Protein AF-A0A958N9C4-F1 (afdb_monomer)

Solvent-accessible surface area (backbone atoms only — not comparable to full-atom values): 5294 Å² total; per-residue (Å²): 138,62,70,40,54,61,77,84,43,57,85,46,46,72,58,52,52,59,52,58,70,39,87,63,40,44,74,81,48,74,65,32,32,25,43,82,90,37,82,34,34,37,38,36,53,58,95,89,42,30,33,35,42,32,43,50,91,94,48,73,45,78,43,85,50,53,78,80,58,52,72,69,56,54,51,52,51,52,50,52,51,49,52,41,48,34,57,74,70,74,98

Radius of gyration: 12.19 Å; Cα contacts (8 Å, |Δi|>4): 122; chains: 1; bounding box: 28×23×35 Å

Structure (mmCIF, N/CA/C/O backbone):
data_AF-A0A958N9C4-F1
#
_entry.id   AF-A0A958N9C4-F1
#
loop_
_atom_site.group_PDB
_atom_site.id
_atom_site.type_symbol
_atom_site.label_atom_id
_atom_site.label_alt_id
_atom_site.label_comp_id
_atom_site.label_asym_id
_atom_site.label_entity_id
_atom_site.label_seq_id
_atom_site.pdbx_PDB_ins_code
_atom_site.Cartn_x
_atom_site.Cartn_y
_atom_site.Cartn_z
_atom_site.occupancy
_atom_site.B_iso_or_equiv
_atom_site.auth_seq_id
_atom_site.auth_comp_id
_atom_site.auth_asym_id
_atom_site.auth_atom_id
_atom_site.pdbx_PDB_model_num
ATOM 1 N N . MET A 1 1 ? -10.802 10.721 -13.236 1.00 49.28 1 MET A N 1
ATOM 2 C CA . MET A 1 1 ? -9.448 10.249 -12.871 1.00 49.28 1 MET A CA 1
ATOM 3 C C . MET A 1 1 ? -9.618 8.778 -12.544 1.00 49.28 1 MET A C 1
ATOM 5 O O . MET A 1 1 ? -10.365 8.482 -11.622 1.00 49.28 1 MET A O 1
ATOM 9 N N . GLY A 1 2 ? -9.153 7.896 -13.429 1.00 58.03 2 GLY A N 1
ATOM 10 C CA . GLY A 1 2 ? -9.401 6.454 -13.339 1.00 58.03 2 GLY A CA 1
ATOM 11 C C 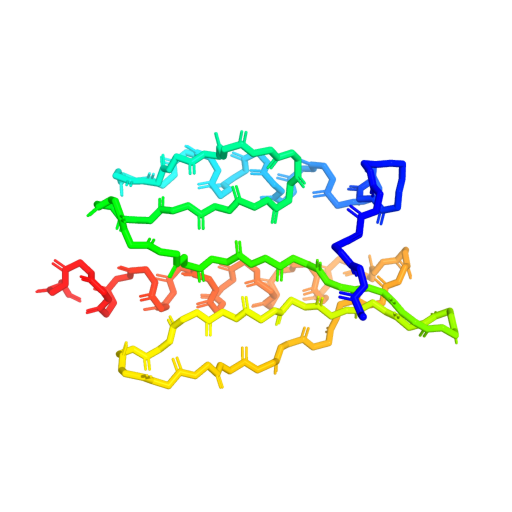. GLY A 1 2 ? -8.321 5.757 -12.519 1.00 58.03 2 GLY A C 1
ATOM 12 O O . GLY A 1 2 ? -7.202 6.252 -12.445 1.00 58.03 2 GLY A O 1
ATOM 13 N N . HIS A 1 3 ? -8.669 4.632 -11.897 1.00 64.31 3 HIS A N 1
ATOM 14 C CA . HIS A 1 3 ? -7.685 3.747 -11.277 1.00 64.31 3 HIS A CA 1
ATOM 15 C C . HIS A 1 3 ? -6.748 3.168 -12.334 1.00 64.31 3 HIS A C 1
ATOM 17 O O . HIS A 1 3 ? -7.165 2.948 -13.476 1.00 64.31 3 HIS A O 1
ATOM 23 N N . THR A 1 4 ? -5.518 2.872 -11.923 1.00 72.81 4 THR A N 1
ATOM 24 C CA . THR A 1 4 ? -4.530 2.258 -12.808 1.00 72.81 4 THR A CA 1
ATOM 25 C C . THR A 1 4 ? -4.987 0.907 -13.328 1.00 72.81 4 THR A C 1
ATOM 27 O O . THR A 1 4 ? -5.548 0.094 -12.586 1.00 72.81 4 THR A O 1
ATOM 30 N N . LYS A 1 5 ? -4.766 0.669 -14.625 1.00 81.88 5 LYS A N 1
ATOM 31 C CA . LYS A 1 5 ? -5.061 -0.627 -15.242 1.00 81.88 5 LYS A CA 1
ATOM 32 C C . LYS A 1 5 ? -4.145 -1.692 -14.649 1.00 81.88 5 LYS A C 1
ATOM 34 O O . LYS A 1 5 ? -3.041 -1.415 -14.200 1.00 81.88 5 LYS A O 1
ATOM 39 N N . PHE A 1 6 ? -4.580 -2.945 -14.673 1.00 80.94 6 PHE A N 1
ATOM 40 C CA . PHE A 1 6 ? -3.768 -4.036 -14.134 1.00 80.94 6 PHE A CA 1
ATOM 41 C C . PHE A 1 6 ? -2.402 -4.180 -14.830 1.00 80.94 6 PHE A C 1
ATOM 43 O O . PHE A 1 6 ? -1.401 -4.450 -14.169 1.00 80.94 6 PHE A O 1
ATOM 50 N N . GLU A 1 7 ? -2.366 -3.985 -16.149 1.00 85.12 7 GLU A N 1
ATOM 51 C CA . GLU A 1 7 ? -1.152 -4.081 -16.972 1.00 85.12 7 GLU A CA 1
ATOM 52 C C . GLU A 1 7 ? -0.082 -3.079 -16.520 1.00 85.12 7 GLU A C 1
ATOM 54 O O . GLU A 1 7 ? 1.093 -3.420 -16.398 1.00 85.12 7 GLU A O 1
ATOM 59 N N . ASP A 1 8 ? -0.530 -1.888 -16.131 1.00 88.19 8 ASP A N 1
ATOM 60 C CA . ASP A 1 8 ? 0.276 -0.775 -15.633 1.00 88.19 8 ASP A CA 1
ATOM 61 C C . ASP A 1 8 ? 0.805 -0.993 -14.201 1.00 88.19 8 ASP A C 1
ATOM 63 O O . ASP A 1 8 ? 1.400 -0.091 -13.613 1.00 88.19 8 ASP A O 1
ATOM 67 N N . LEU A 1 9 ? 0.589 -2.177 -13.614 1.00 91.06 9 LEU A N 1
ATOM 68 C CA . LEU A 1 9 ? 1.089 -2.580 -12.293 1.00 91.06 9 LEU A CA 1
ATOM 69 C C . LEU A 1 9 ? 2.002 -3.819 -12.343 1.00 91.06 9 LEU A C 1
ATOM 71 O O . LEU A 1 9 ? 2.477 -4.281 -11.299 1.00 91.06 9 LEU A O 1
ATOM 75 N N . LEU A 1 10 ? 2.229 -4.402 -13.526 1.00 91.62 10 LEU A N 1
ATOM 76 C CA . LEU A 1 10 ? 2.959 -5.669 -13.668 1.00 91.62 10 LEU A CA 1
ATOM 77 C C . LEU A 1 10 ? 4.420 -5.567 -13.219 1.00 91.62 10 LEU A C 1
ATOM 79 O O . LEU A 1 10 ? 4.940 -6.484 -12.578 1.00 91.62 10 LEU A O 1
ATOM 83 N N . ASP A 1 11 ? 5.055 -4.435 -13.494 1.00 93.94 11 ASP A N 1
ATOM 84 C CA . ASP A 1 11 ? 6.424 -4.108 -13.098 1.00 93.94 11 ASP A CA 1
ATOM 85 C C . ASP A 1 11 ? 6.605 -4.040 -11.571 1.00 93.94 11 ASP A C 1
ATOM 87 O O . ASP A 1 11 ? 7.724 -4.219 -11.087 1.00 93.94 11 ASP A O 1
ATOM 91 N N . ILE A 1 12 ? 5.526 -3.859 -10.797 1.00 94.69 12 ILE A N 1
ATOM 92 C CA . ILE A 1 12 ? 5.532 -3.869 -9.323 1.00 94.69 12 ILE A CA 1
ATOM 93 C C . ILE A 1 12 ? 4.819 -5.082 -8.708 1.00 94.69 12 ILE A C 1
ATOM 95 O O . ILE A 1 12 ? 4.511 -5.102 -7.513 1.00 94.69 12 ILE A O 1
ATOM 99 N N . LYS A 1 13 ? 4.573 -6.143 -9.487 1.00 94.44 13 LYS A N 1
ATOM 100 C CA . LYS A 1 13 ? 3.853 -7.346 -9.029 1.00 94.44 13 LYS A CA 1
ATOM 101 C C . LYS A 1 13 ? 4.442 -7.967 -7.756 1.00 94.44 13 LYS A C 1
ATOM 103 O O . LYS A 1 13 ? 3.678 -8.413 -6.899 1.00 94.44 13 LYS A O 1
ATOM 108 N N . SER A 1 14 ? 5.771 -7.986 -7.603 1.00 95.12 14 SER A N 1
ATOM 109 C CA . SER A 1 14 ? 6.425 -8.504 -6.388 1.00 95.12 14 SER A CA 1
ATOM 110 C C . SER A 1 14 ? 6.136 -7.656 -5.154 1.00 95.12 14 SER A C 1
ATOM 112 O O . SER A 1 14 ? 6.008 -8.191 -4.053 1.00 95.12 14 SER A O 1
ATOM 114 N N . GLU A 1 15 ? 6.021 -6.341 -5.323 1.00 95.69 15 GLU A N 1
ATOM 115 C CA . GLU A 1 15 ? 5.673 -5.417 -4.247 1.00 95.69 15 GLU A CA 1
ATOM 116 C C . GLU A 1 15 ? 4.209 -5.618 -3.852 1.00 95.69 15 GLU A C 1
ATOM 118 O O . GLU A 1 15 ? 3.915 -5.763 -2.668 1.00 95.69 15 GLU A O 1
ATOM 123 N N . LEU A 1 16 ? 3.309 -5.742 -4.835 1.00 95.56 16 LEU A N 1
ATOM 124 C CA . LEU A 1 16 ? 1.896 -6.036 -4.586 1.00 95.56 16 LEU A CA 1
ATOM 125 C C . LEU A 1 16 ? 1.709 -7.349 -3.818 1.00 95.56 16 LEU A C 1
ATOM 127 O O . LEU A 1 16 ? 0.913 -7.393 -2.884 1.00 95.56 16 LEU A O 1
ATOM 131 N N . SER A 1 17 ? 2.459 -8.404 -4.154 1.00 96.12 17 SER A N 1
ATOM 132 C CA . SER A 1 17 ? 2.404 -9.666 -3.404 1.00 96.12 17 SER A CA 1
ATOM 133 C C . SER A 1 17 ? 2.776 -9.485 -1.933 1.00 96.12 17 SER A C 1
ATOM 135 O O . SER A 1 17 ? 2.034 -9.945 -1.075 1.00 96.12 17 SER A O 1
ATOM 137 N N . LYS A 1 18 ? 3.828 -8.720 -1.628 1.00 96.56 18 LYS A N 1
ATOM 138 C CA . LYS A 1 18 ? 4.216 -8.429 -0.235 1.00 96.56 18 LYS A CA 1
ATOM 139 C C . LYS A 1 18 ? 3.171 -7.618 0.527 1.00 96.56 18 LYS A C 1
ATOM 141 O O . LYS A 1 18 ? 3.069 -7.740 1.742 1.00 96.56 18 LYS A O 1
ATOM 146 N N . ILE A 1 19 ? 2.413 -6.772 -0.168 1.00 96.25 19 ILE A N 1
ATOM 147 C CA . ILE A 1 19 ? 1.315 -6.003 0.432 1.00 96.25 19 ILE A CA 1
ATOM 148 C C . ILE A 1 19 ? 0.130 -6.924 0.747 1.00 96.25 19 ILE A C 1
ATOM 150 O O . ILE A 1 19 ? -0.489 -6.769 1.797 1.00 96.25 19 ILE A O 1
ATOM 154 N N . ARG A 1 20 ? -0.154 -7.919 -0.109 1.00 96.06 20 ARG A N 1
ATOM 155 C CA . ARG A 1 20 ? -1.195 -8.940 0.138 1.00 96.06 20 ARG A CA 1
ATOM 156 C C . ARG A 1 20 ? -0.916 -9.787 1.379 1.00 96.06 20 ARG A C 1
ATOM 158 O O . ARG A 1 20 ? -1.857 -10.278 1.987 1.00 96.06 20 ARG A O 1
ATOM 165 N N . GLU A 1 21 ? 0.352 -9.954 1.747 1.00 96.38 21 GLU A N 1
ATOM 166 C CA . GLU A 1 21 ? 0.768 -10.717 2.932 1.00 96.38 21 GLU A CA 1
ATOM 167 C C . GLU A 1 21 ? 0.554 -9.954 4.252 1.00 96.38 21 GLU A C 1
ATOM 169 O O . GLU A 1 21 ? 0.670 -10.539 5.329 1.00 96.38 21 GLU A O 1
ATOM 174 N N . LEU A 1 22 ? 0.242 -8.653 4.207 1.00 95.50 22 LEU A N 1
ATOM 175 C CA . LEU A 1 22 ? 0.044 -7.861 5.419 1.00 95.50 22 LEU A CA 1
ATOM 176 C C . LEU A 1 22 ? -1.264 -8.251 6.139 1.00 95.50 22 LEU A C 1
ATOM 178 O O . LEU A 1 22 ? -2.323 -8.329 5.507 1.00 95.50 22 LEU A O 1
ATOM 182 N N . PRO A 1 23 ? -1.246 -8.425 7.475 1.00 94.75 23 PRO A N 1
ATOM 183 C CA . PRO A 1 23 ? -2.434 -8.795 8.237 1.00 94.75 23 PRO A CA 1
ATOM 184 C C . PRO A 1 23 ? -3.599 -7.820 8.038 1.00 94.75 23 PRO A C 1
ATOM 186 O O . PRO A 1 23 ? -3.452 -6.606 8.183 1.00 94.75 23 PRO A O 1
ATOM 189 N N . GLY A 1 24 ? -4.782 -8.353 7.734 1.00 94.50 24 GLY A N 1
ATOM 190 C CA . GLY A 1 24 ? -6.003 -7.560 7.562 1.00 94.50 24 GLY A CA 1
ATOM 191 C C . GLY A 1 24 ? -6.067 -6.730 6.276 1.00 94.50 24 GLY A C 1
ATOM 192 O O . GLY A 1 24 ? -7.059 -6.018 6.089 1.00 94.50 24 GLY A O 1
ATOM 193 N N . ILE A 1 25 ? -5.056 -6.820 5.402 1.00 96.94 25 ILE A N 1
ATOM 194 C CA . ILE A 1 25 ? -5.106 -6.264 4.050 1.00 96.94 25 ILE A CA 1
ATOM 195 C C . ILE A 1 25 ? -5.878 -7.208 3.127 1.00 96.94 25 ILE A C 1
ATOM 197 O O . ILE A 1 25 ? -5.699 -8.423 3.137 1.00 96.94 25 ILE A O 1
ATOM 201 N N . ARG A 1 26 ? -6.749 -6.630 2.299 1.00 96.31 26 ARG A N 1
ATOM 202 C CA . ARG A 1 26 ? -7.486 -7.332 1.249 1.00 96.31 26 ARG A CA 1
ATOM 203 C C . ARG A 1 26 ? -7.450 -6.527 -0.039 1.00 96.31 26 ARG A C 1
ATOM 205 O O . ARG A 1 26 ? -7.873 -5.374 -0.060 1.00 96.31 26 ARG A O 1
ATOM 212 N N . GLU A 1 27 ? -7.012 -7.152 -1.123 1.00 95.25 27 GLU A N 1
ATOM 213 C CA . GLU A 1 27 ? -7.113 -6.579 -2.465 1.00 95.25 27 GLU A CA 1
ATOM 214 C C . GLU A 1 27 ? -8.534 -6.795 -3.013 1.00 95.25 27 GLU A C 1
ATOM 216 O O . GLU A 1 27 ? -9.050 -7.915 -3.005 1.00 95.25 27 GLU A O 1
ATOM 221 N N . LYS A 1 28 ? -9.208 -5.716 -3.422 1.00 92.56 28 LYS A N 1
ATOM 222 C CA . LYS A 1 28 ? -10.572 -5.757 -3.986 1.00 92.5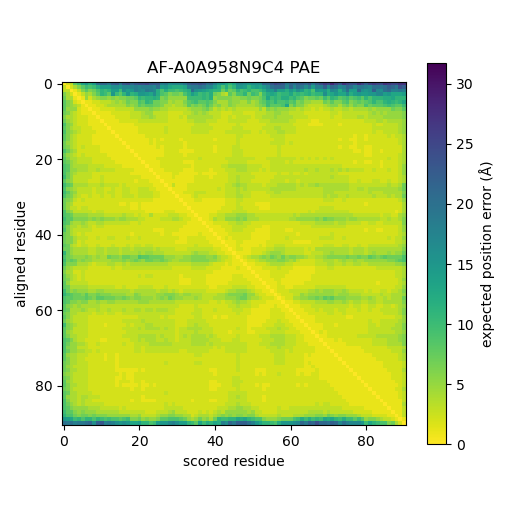6 28 LYS A CA 1
ATOM 223 C C . LYS A 1 28 ? -10.568 -5.832 -5.507 1.00 92.56 28 LYS A C 1
ATOM 225 O O . LYS A 1 28 ? -11.409 -6.505 -6.090 1.00 92.56 28 LYS A O 1
ATOM 230 N N . SER A 1 29 ? -9.618 -5.148 -6.119 1.00 90.38 29 SER A N 1
ATOM 231 C CA . SER A 1 29 ? -9.295 -5.189 -7.540 1.00 90.38 29 SER A CA 1
ATOM 232 C C . SER A 1 29 ? -7.793 -4.954 -7.667 1.00 90.38 29 SER A C 1
ATOM 234 O O . SER A 1 29 ? -7.200 -4.452 -6.708 1.00 90.38 29 SER A O 1
ATOM 236 N N . PRO A 1 30 ? -7.162 -5.282 -8.803 1.00 89.88 30 PRO A N 1
ATOM 237 C CA . PRO A 1 30 ? -5.722 -5.134 -8.921 1.00 89.88 30 PRO A CA 1
ATOM 238 C C . PRO A 1 30 ? -5.252 -3.720 -8.559 1.00 89.88 30 PRO A C 1
ATOM 240 O O . PRO A 1 30 ? -5.767 -2.739 -9.092 1.00 89.88 30 PRO A O 1
ATOM 243 N N . GLY A 1 31 ? -4.338 -3.620 -7.593 1.00 92.50 31 GLY A N 1
ATOM 244 C CA . GLY A 1 31 ? -3.830 -2.337 -7.101 1.00 92.50 31 GLY A CA 1
ATOM 245 C C . GLY A 1 31 ? -4.728 -1.603 -6.096 1.00 92.50 31 GLY A C 1
ATOM 246 O O . GLY A 1 31 ? -4.333 -0.554 -5.603 1.00 92.50 31 GLY A O 1
ATOM 247 N N . VAL A 1 32 ? -5.906 -2.120 -5.744 1.00 95.00 32 VAL A N 1
ATOM 248 C CA . VAL A 1 32 ? -6.820 -1.480 -4.784 1.00 95.00 32 VAL A CA 1
ATOM 249 C C . VAL A 1 32 ? -6.937 -2.337 -3.530 1.00 95.00 32 VAL A C 1
ATOM 251 O O . VAL A 1 32 ? -7.566 -3.399 -3.527 1.00 95.00 32 VAL A O 1
ATOM 254 N N . PHE A 1 33 ? -6.370 -1.844 -2.436 1.00 96.50 33 PHE A N 1
ATOM 255 C CA . PHE A 1 33 ? -6.256 -2.535 -1.161 1.00 96.50 33 PHE A CA 1
ATOM 256 C C . PHE A 1 33 ? -7.067 -1.848 -0.071 1.00 96.50 33 PHE A C 1
ATOM 258 O O . PHE A 1 33 ? -7.095 -0.624 0.064 1.00 96.50 33 PHE A O 1
ATOM 265 N N . TYR A 1 34 ? -7.692 -2.679 0.750 1.00 96.94 34 TYR A N 1
ATOM 266 C CA . TYR A 1 34 ? -8.473 -2.287 1.909 1.00 96.94 34 TYR A CA 1
ATOM 267 C C . TYR A 1 34 ? -7.835 -2.866 3.166 1.00 96.94 34 TYR A C 1
ATOM 269 O O . TYR A 1 34 ? -7.381 -4.007 3.152 1.00 96.94 34 TYR A O 1
ATOM 277 N N . PHE A 1 35 ? -7.869 -2.111 4.258 1.00 96.00 35 PHE A N 1
ATOM 278 C CA . PHE A 1 35 ? -7.513 -2.567 5.597 1.00 96.00 35 PHE A CA 1
ATOM 279 C C . PHE A 1 35 ? -8.760 -2.532 6.481 1.00 96.00 35 PHE A C 1
ATOM 281 O O . PHE A 1 35 ? -9.370 -1.476 6.628 1.00 96.00 35 PHE A O 1
ATOM 288 N N . LYS A 1 36 ? -9.177 -3.676 7.045 1.00 91.94 36 LYS A N 1
ATOM 289 C CA . LYS A 1 36 ? -10.381 -3.774 7.908 1.00 91.94 36 LYS A CA 1
ATOM 290 C C . LYS A 1 36 ? -11.623 -3.071 7.314 1.00 91.94 36 LYS A C 1
ATOM 292 O O . LYS A 1 36 ? -12.307 -2.310 7.989 1.00 91.94 36 LYS A O 1
ATOM 297 N N . SER A 1 37 ? -11.897 -3.319 6.030 1.00 91.31 37 SER A N 1
ATOM 298 C CA . SER A 1 37 ? -13.005 -2.717 5.258 1.00 91.31 37 SER A CA 1
ATOM 299 C C . SER A 1 37 ? -12.892 -1.215 4.959 1.00 91.31 37 SER A C 1
ATOM 301 O O . SER A 1 37 ? -13.812 -0.649 4.375 1.00 91.31 37 SER A O 1
ATOM 303 N N . ILE A 1 38 ? -11.761 -0.579 5.264 1.00 92.94 38 ILE A N 1
ATOM 304 C CA . ILE A 1 38 ? -11.478 0.824 4.937 1.00 92.94 38 ILE A CA 1
ATOM 305 C C . ILE A 1 38 ? -10.502 0.874 3.747 1.00 92.94 38 ILE A C 1
ATOM 307 O O . ILE A 1 38 ? -9.524 0.122 3.756 1.00 92.94 38 ILE A O 1
ATOM 311 N N . PRO A 1 39 ? -10.722 1.729 2.728 1.00 94.88 39 PRO A N 1
ATOM 312 C CA . PRO A 1 39 ? -9.748 1.944 1.658 1.00 94.88 39 PRO A CA 1
ATOM 313 C C . PRO A 1 39 ? -8.383 2.346 2.229 1.00 94.88 39 PRO A C 1
ATOM 315 O O . PRO A 1 39 ? -8.298 3.286 3.021 1.00 94.88 39 PRO A O 1
ATOM 318 N N . PHE A 1 40 ? -7.329 1.631 1.837 1.00 96.62 40 PHE A N 1
ATOM 319 C CA . PHE A 1 40 ? -5.986 1.802 2.395 1.00 96.62 40 PHE A CA 1
ATOM 320 C C . PHE A 1 40 ? -4.945 2.207 1.351 1.00 96.62 40 PHE A C 1
ATOM 322 O O . PHE A 1 40 ? -4.121 3.070 1.626 1.00 96.62 40 PHE A O 1
ATOM 329 N N . LEU A 1 41 ? -4.972 1.607 0.164 1.00 96.44 41 LEU A N 1
ATOM 330 C CA . LEU A 1 41 ? -4.032 1.911 -0.914 1.00 96.44 41 LEU A CA 1
ATOM 331 C C . LEU A 1 41 ? -4.743 1.762 -2.255 1.00 96.44 41 LEU A C 1
ATOM 333 O O . LEU A 1 41 ? -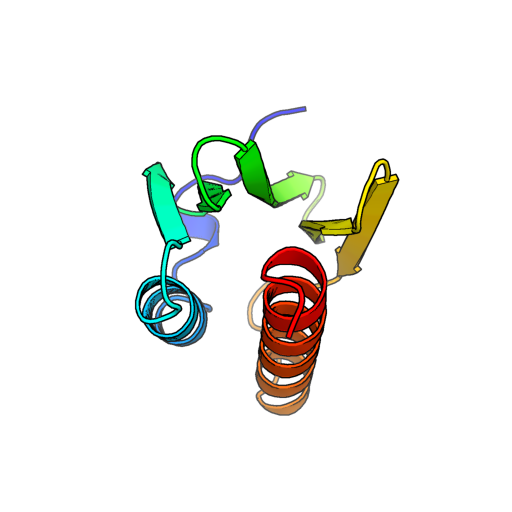5.391 0.744 -2.493 1.00 96.44 41 LEU A O 1
ATOM 337 N N . HIS A 1 42 ? -4.568 2.729 -3.147 1.00 95.88 42 HIS A N 1
ATOM 338 C CA . HIS A 1 42 ? -4.929 2.585 -4.555 1.00 95.88 42 HIS A CA 1
ATOM 339 C C . HIS A 1 42 ? -3.926 3.305 -5.456 1.00 95.88 42 HIS A C 1
ATOM 341 O O . HIS A 1 42 ? -3.315 4.298 -5.057 1.00 95.88 42 HIS A O 1
ATOM 347 N N . PHE A 1 43 ? -3.747 2.792 -6.671 1.00 94.94 43 PHE A N 1
ATOM 348 C CA . PHE A 1 43 ? -2.856 3.383 -7.669 1.00 94.94 43 PHE A CA 1
ATOM 349 C C . PHE A 1 43 ? -3.639 4.214 -8.679 1.00 94.94 43 PHE A C 1
ATOM 351 O O . PHE A 1 43 ? -4.759 3.865 -9.070 1.00 94.94 43 PHE A O 1
ATOM 358 N N . HIS A 1 44 ? -3.003 5.291 -9.118 1.00 93.50 44 HIS A N 1
ATOM 359 C CA . HIS A 1 44 ? -3.432 6.082 -10.259 1.00 93.50 44 HIS A CA 1
ATOM 360 C C . HIS A 1 44 ? -2.265 6.275 -11.208 1.00 93.50 44 HIS A C 1
ATOM 362 O O . HIS A 1 44 ? -1.104 6.361 -10.796 1.00 93.50 44 HIS A O 1
ATOM 368 N N . ASP A 1 45 ? -2.608 6.446 -12.471 1.00 90.75 45 ASP A N 1
ATOM 369 C CA . ASP A 1 45 ? -1.700 6.909 -13.492 1.00 90.75 45 ASP A CA 1
ATOM 370 C C . ASP A 1 45 ? -2.357 8.028 -14.294 1.00 90.75 45 ASP A C 1
ATOM 372 O O . ASP A 1 45 ? -3.583 8.127 -14.420 1.00 90.75 45 ASP A O 1
ATOM 376 N N . LYS A 1 46 ? -1.516 8.938 -14.774 1.00 90.00 46 LYS A N 1
ATOM 377 C CA . LYS A 1 46 ? -1.910 9.996 -15.693 1.00 90.00 46 LYS A CA 1
ATOM 378 C C . LYS A 1 46 ? -0.679 10.531 -16.410 1.00 90.00 46 LYS A C 1
ATOM 380 O O . LYS A 1 46 ? 0.331 10.801 -15.762 1.00 90.00 46 LYS A O 1
ATOM 385 N N . ASP A 1 47 ? -0.776 10.717 -17.726 1.00 88.25 47 ASP A N 1
ATOM 386 C CA . ASP A 1 47 ? 0.267 11.348 -18.551 1.00 88.25 47 ASP A CA 1
ATOM 387 C C . ASP A 1 47 ? 1.662 10.704 -18.356 1.00 88.25 47 ASP A C 1
ATOM 389 O O . ASP A 1 47 ? 2.670 11.392 -18.200 1.00 88.25 47 ASP A O 1
ATOM 393 N N . GLY A 1 48 ? 1.718 9.365 -18.290 1.00 86.31 48 GLY A N 1
ATOM 394 C CA . GLY A 1 48 ? 2.964 8.604 -18.100 1.00 86.31 48 GLY A CA 1
ATOM 395 C C . GLY A 1 48 ? 3.543 8.649 -16.680 1.00 86.31 48 GLY A C 1
ATOM 396 O O . GLY A 1 48 ? 4.633 8.134 -16.437 1.00 86.31 48 GLY A O 1
ATOM 397 N N . LYS A 1 49 ? 2.827 9.240 -15.720 1.00 90.62 49 LYS A N 1
ATOM 398 C CA . LYS A 1 49 ? 3.190 9.241 -14.298 1.00 90.62 49 LYS A CA 1
ATOM 399 C C . LYS A 1 49 ? 2.278 8.299 -13.537 1.00 90.62 49 LYS A C 1
ATOM 401 O O . LYS A 1 49 ? 1.075 8.323 -13.758 1.00 90.62 49 LYS A O 1
ATOM 406 N N . ARG A 1 50 ? 2.840 7.540 -12.596 1.00 94.25 50 ARG A N 1
ATOM 407 C CA . ARG A 1 50 ? 2.102 6.654 -11.692 1.00 94.25 50 ARG A CA 1
ATOM 408 C C . ARG A 1 50 ? 2.407 7.000 -10.240 1.00 94.25 50 ARG A C 1
ATOM 410 O O . ARG A 1 50 ? 3.551 7.281 -9.876 1.00 94.25 50 ARG A O 1
ATOM 417 N N . TRP A 1 51 ? 1.377 6.990 -9.408 1.00 95.56 51 TRP A N 1
ATOM 418 C CA . TRP A 1 51 ? 1.501 7.197 -7.970 1.00 95.56 51 TRP A CA 1
ATOM 419 C C . TRP A 1 51 ? 0.529 6.304 -7.203 1.00 95.56 51 TRP A C 1
ATOM 421 O O . TRP A 1 51 ? -0.495 5.859 -7.720 1.00 95.56 51 TRP A O 1
ATOM 431 N N . ALA A 1 52 ? 0.866 6.061 -5.946 1.00 96.31 52 ALA A N 1
ATOM 432 C CA . ALA A 1 52 ? 0.024 5.388 -4.978 1.00 96.31 52 ALA A CA 1
ATOM 433 C C . ALA A 1 52 ? -0.533 6.425 -4.003 1.00 96.31 52 ALA A C 1
ATOM 435 O O . ALA A 1 52 ? 0.235 7.163 -3.388 1.00 96.31 52 ALA A O 1
ATOM 436 N N . ASP A 1 53 ? -1.848 6.472 -3.827 1.00 96.62 53 ASP A N 1
ATOM 437 C CA . ASP A 1 53 ? -2.430 7.155 -2.674 1.00 96.62 53 ASP A CA 1
ATOM 438 C C . ASP A 1 53 ? -2.549 6.142 -1.537 1.00 96.62 53 ASP A C 1
ATOM 440 O O . ASP A 1 53 ? -3.146 5.074 -1.697 1.00 96.62 53 ASP A O 1
ATOM 444 N N . ILE A 1 54 ? -1.986 6.482 -0.382 1.00 96.12 54 ILE A N 1
ATOM 445 C CA . ILE A 1 54 ? -1.954 5.621 0.797 1.00 96.12 54 ILE A CA 1
ATOM 446 C C . ILE A 1 54 ? -2.693 6.324 1.930 1.00 96.12 54 ILE A C 1
ATOM 448 O O . ILE A 1 54 ? -2.477 7.509 2.192 1.00 96.12 54 ILE 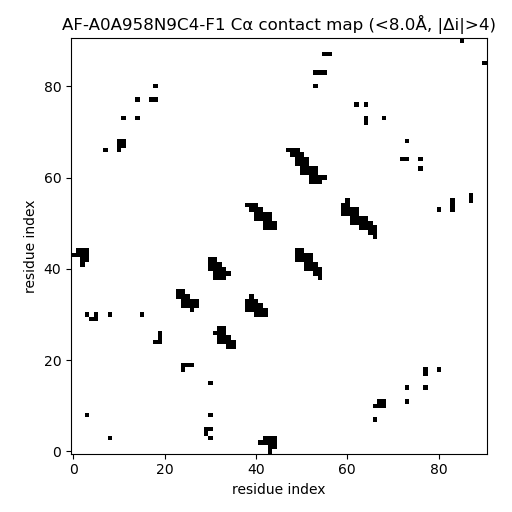A O 1
ATOM 452 N N . LYS A 1 55 ? -3.590 5.612 2.605 1.00 94.12 55 LYS A N 1
ATOM 453 C CA . LYS A 1 55 ? -4.377 6.152 3.708 1.00 94.12 55 LYS A CA 1
ATOM 454 C C . LYS A 1 55 ? -3.486 6.348 4.934 1.00 94.12 55 LYS A C 1
ATOM 456 O O . LYS A 1 55 ? -2.891 5.396 5.433 1.00 94.12 55 LYS A O 1
ATOM 461 N N . GLU A 1 56 ? -3.451 7.571 5.458 1.00 93.12 56 GLU A N 1
ATOM 462 C CA . GLU A 1 56 ? -2.778 7.911 6.716 1.00 93.12 56 GLU A CA 1
ATOM 463 C C . GLU A 1 56 ? -3.789 8.567 7.664 1.00 93.12 56 GLU A C 1
ATOM 465 O O . GLU A 1 56 ? -4.126 9.749 7.554 1.00 93.12 56 GLU A O 1
ATOM 470 N N . GLY A 1 57 ? -4.340 7.770 8.583 1.00 87.75 57 GLY A N 1
ATOM 471 C CA . GLY A 1 57 ? -5.402 8.215 9.483 1.00 87.75 57 GLY A CA 1
ATOM 472 C C . GLY A 1 57 ? -6.632 8.702 8.710 1.00 87.75 57 GLY A C 1
ATOM 473 O O . GLY A 1 57 ? -7.282 7.932 8.003 1.00 87.75 57 GLY A O 1
ATOM 474 N N . LYS A 1 58 ? -6.964 9.991 8.841 1.00 88.25 58 LYS A N 1
ATOM 475 C CA . LYS A 1 58 ? -8.081 10.616 8.107 1.00 88.25 58 LYS A CA 1
ATOM 476 C C . LYS A 1 58 ? -7.670 11.149 6.728 1.00 88.25 58 LYS A C 1
ATOM 478 O O . LYS A 1 58 ? -8.545 11.348 5.884 1.00 88.25 58 LYS A O 1
ATOM 483 N N . SER A 1 59 ? -6.374 11.285 6.471 1.00 93.19 59 SER A N 1
ATOM 484 C CA . SER A 1 59 ? -5.811 11.888 5.263 1.00 93.19 59 SER A CA 1
ATOM 485 C C . SER A 1 59 ? -5.333 10.835 4.259 1.00 93.19 59 SER A C 1
ATOM 487 O O . SER A 1 59 ? -5.424 9.627 4.497 1.00 93.19 59 SER A O 1
ATOM 489 N N . TRP A 1 60 ? -4.871 11.309 3.106 1.00 94.12 60 TRP A N 1
ATOM 490 C CA . TRP A 1 60 ? -4.224 10.508 2.073 1.00 94.12 60 TRP A CA 1
ATOM 491 C C . TRP A 1 60 ? -2.849 11.093 1.785 1.00 94.12 60 TRP A C 1
ATOM 493 O O . TRP A 1 60 ? -2.721 12.304 1.606 1.00 94.12 60 TRP A O 1
ATOM 503 N N . THR A 1 61 ? -1.851 10.225 1.710 1.00 93.56 61 THR A N 1
ATOM 504 C CA . THR A 1 61 ? -0.480 10.578 1.357 1.00 93.56 61 THR A CA 1
ATOM 505 C C . THR A 1 61 ? -0.180 9.992 -0.013 1.00 93.56 61 THR A C 1
ATOM 507 O O . THR A 1 61 ? -0.297 8.784 -0.218 1.00 93.56 61 THR A O 1
ATOM 510 N N . ARG A 1 62 ? 0.190 10.854 -0.963 1.00 95.38 62 ARG A N 1
ATOM 511 C CA . AR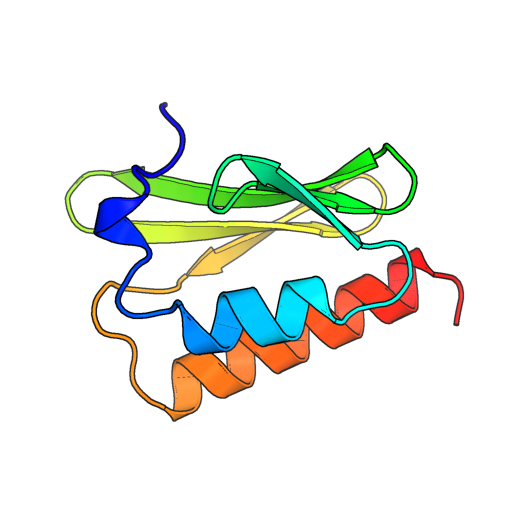G A 1 62 ? 0.616 10.435 -2.299 1.00 95.38 62 ARG A CA 1
ATOM 512 C C . ARG A 1 62 ? 2.084 10.021 -2.256 1.00 95.38 62 ARG A C 1
ATOM 514 O O . ARG A 1 62 ? 2.930 10.797 -1.820 1.00 95.38 62 ARG A O 1
ATOM 521 N N . PHE A 1 63 ? 2.383 8.839 -2.777 1.00 95.38 63 PHE A N 1
ATOM 522 C CA . PHE A 1 63 ? 3.738 8.359 -3.012 1.00 95.38 63 PHE A CA 1
ATOM 523 C C . PHE A 1 63 ? 3.970 8.145 -4.508 1.00 95.38 63 PHE A C 1
ATOM 525 O O . PHE A 1 63 ? 3.258 7.376 -5.155 1.00 95.38 63 PHE A O 1
ATOM 532 N N . GLU A 1 64 ? 4.969 8.821 -5.068 1.00 95.38 64 GLU A N 1
ATOM 533 C CA . GLU A 1 64 ? 5.333 8.657 -6.474 1.00 95.38 64 GLU A CA 1
ATOM 534 C C . GLU A 1 64 ? 6.053 7.324 -6.684 1.00 95.38 64 GLU A C 1
ATOM 536 O O . GLU A 1 64 ? 7.103 7.057 -6.099 1.00 95.38 64 GLU A O 1
ATOM 541 N N . ILE A 1 65 ? 5.490 6.483 -7.549 1.00 95.12 65 ILE A N 1
ATOM 542 C CA . ILE A 1 65 ? 6.089 5.211 -7.940 1.00 95.12 65 ILE A CA 1
ATOM 543 C C . ILE A 1 65 ? 6.052 5.123 -9.466 1.00 95.12 65 ILE A C 1
ATOM 545 O O . ILE A 1 65 ? 5.052 4.678 -10.035 1.00 95.12 65 ILE A O 1
ATOM 549 N N . PRO A 1 66 ? 7.119 5.584 -10.146 1.00 94.81 66 PRO A N 1
ATOM 550 C CA . PRO A 1 66 ? 7.139 5.631 -11.601 1.00 94.81 66 PRO A CA 1
ATOM 551 C C . PRO A 1 66 ? 7.022 4.224 -12.184 1.00 94.81 66 PRO A C 1
ATOM 553 O O . PRO A 1 66 ? 7.245 3.238 -11.478 1.00 94.81 66 PRO A O 1
ATOM 556 N N . PHE A 1 67 ? 6.677 4.139 -13.464 1.00 93.94 67 PHE A N 1
ATOM 557 C CA . PHE A 1 67 ? 6.816 2.910 -14.239 1.00 93.94 67 PHE A CA 1
ATOM 558 C C . PHE A 1 67 ? 8.280 2.455 -14.259 1.00 93.94 67 PHE A C 1
ATOM 560 O O . PHE A 1 67 ? 9.186 3.291 -14.239 1.00 93.94 67 PHE A O 1
ATOM 567 N N . ASP A 1 68 ? 8.492 1.140 -14.224 1.00 94.62 68 ASP A N 1
ATOM 568 C CA . ASP A 1 68 ? 9.810 0.503 -14.143 1.00 94.62 68 ASP A CA 1
ATOM 569 C C . ASP A 1 68 ? 10.684 1.052 -12.994 1.00 94.62 68 ASP A C 1
ATOM 571 O O . ASP A 1 68 ? 11.829 1.478 -13.195 1.00 94.62 68 ASP A O 1
ATOM 575 N N . PRO A 1 69 ? 10.170 1.073 -11.746 1.00 94.88 69 PRO A N 1
ATOM 576 C CA . PRO A 1 69 ? 10.858 1.715 -10.644 1.00 94.88 69 PRO A CA 1
ATOM 577 C C . PRO A 1 69 ? 12.120 0.938 -10.273 1.00 94.88 69 PRO A C 1
ATOM 579 O O . PRO A 1 69 ? 12.151 -0.299 -10.218 1.00 94.88 69 PRO A O 1
ATOM 582 N N . LYS A 1 70 ? 13.168 1.683 -9.913 1.00 96.31 70 LYS A N 1
ATOM 583 C CA . LYS A 1 70 ? 14.419 1.108 -9.414 1.00 96.31 70 LYS A CA 1
ATOM 584 C C . LYS A 1 70 ? 14.163 0.312 -8.135 1.00 96.31 70 LYS A C 1
ATOM 586 O O . LYS A 1 70 ? 13.262 0.613 -7.350 1.00 96.31 70 LYS A O 1
ATOM 591 N N . LYS A 1 71 ? 15.040 -0.656 -7.852 1.00 95.19 71 LYS A N 1
ATOM 592 C CA . LYS A 1 71 ? 14.978 -1.476 -6.629 1.00 95.19 71 LYS A CA 1
ATOM 593 C C . LYS A 1 71 ? 14.868 -0.630 -5.353 1.00 95.19 71 LYS A C 1
ATOM 595 O O . LYS A 1 71 ? 14.086 -0.969 -4.473 1.00 95.19 71 LYS A O 1
ATOM 600 N N . SER A 1 72 ? 15.608 0.474 -5.257 1.00 95.94 72 SER A N 1
ATOM 601 C CA . SER A 1 72 ? 15.541 1.393 -4.113 1.00 95.94 72 SER A CA 1
ATOM 602 C C . SER A 1 72 ? 14.158 2.029 -3.940 1.00 95.94 72 SER A C 1
ATOM 604 O O . SER A 1 72 ? 13.654 2.078 -2.824 1.00 95.94 72 SER A O 1
ATOM 606 N N . GLN A 1 73 ? 13.507 2.436 -5.033 1.00 96.00 73 GLN A N 1
ATOM 607 C CA . GLN A 1 73 ? 12.161 3.021 -5.006 1.00 96.00 73 GLN A CA 1
ATOM 608 C C . GLN A 1 73 ? 11.112 1.993 -4.570 1.00 96.00 73 GLN A C 1
ATOM 610 O O . GLN A 1 73 ? 10.260 2.298 -3.741 1.00 96.00 73 GLN A O 1
ATOM 615 N N . LYS A 1 74 ? 11.219 0.748 -5.054 1.00 96.19 74 LYS A N 1
ATOM 616 C CA . LYS A 1 74 ? 10.366 -0.370 -4.612 1.00 96.19 74 LYS A CA 1
ATOM 617 C C . LYS A 1 74 ? 10.511 -0.649 -3.114 1.00 96.19 74 LYS A C 1
ATOM 619 O O . LYS A 1 74 ? 9.523 -0.901 -2.427 1.00 96.19 74 LYS A O 1
ATOM 624 N N . LEU A 1 75 ? 11.743 -0.614 -2.604 1.00 96.44 75 LEU A N 1
ATOM 625 C CA . LEU A 1 75 ? 12.023 -0.829 -1.183 1.00 96.44 75 LEU A CA 1
ATOM 626 C C . LEU A 1 75 ? 11.471 0.305 -0.314 1.00 96.44 75 LEU A C 1
ATOM 628 O O . LEU A 1 75 ? 10.839 0.017 0.701 1.00 96.44 75 LEU A O 1
ATOM 632 N N . GLU A 1 76 ? 11.666 1.562 -0.717 1.00 96.88 76 GLU A N 1
ATOM 633 C CA . GLU A 1 76 ? 11.113 2.715 0.005 1.00 96.88 76 GLU A CA 1
ATOM 634 C C . GLU A 1 76 ? 9.579 2.681 0.003 1.00 96.88 76 GLU A C 1
ATOM 636 O O . GLU A 1 76 ? 8.955 2.844 1.051 1.00 96.88 76 GLU A O 1
ATOM 641 N N . PHE A 1 77 ? 8.968 2.356 -1.141 1.00 96.56 77 PHE A N 1
ATOM 642 C CA . PHE A 1 77 ? 7.521 2.182 -1.245 1.00 96.56 77 PHE A CA 1
ATOM 643 C C . PHE A 1 77 ? 7.000 1.147 -0.238 1.00 96.56 77 PHE A C 1
ATOM 645 O O . PHE A 1 77 ? 6.118 1.441 0.568 1.00 96.56 77 PHE A O 1
ATOM 652 N N . LEU A 1 78 ? 7.589 -0.054 -0.213 1.00 96.88 78 LEU A N 1
ATOM 653 C CA . LEU A 1 78 ? 7.198 -1.103 0.734 1.00 96.88 78 LEU A CA 1
ATOM 654 C C . LEU A 1 78 ? 7.416 -0.700 2.195 1.00 96.88 78 LEU A C 1
ATOM 656 O O . LEU A 1 78 ? 6.620 -1.072 3.060 1.00 96.88 78 LEU A O 1
ATOM 660 N N . LYS A 1 79 ? 8.490 0.037 2.484 1.00 96.94 79 LYS A N 1
ATOM 661 C CA . LYS A 1 79 ? 8.783 0.528 3.832 1.00 96.94 79 LYS A CA 1
ATOM 662 C C . LYS A 1 79 ? 7.699 1.491 4.313 1.00 96.94 79 LYS A C 1
ATOM 664 O O . LYS A 1 79 ? 7.193 1.302 5.417 1.00 96.94 79 LYS A O 1
ATOM 669 N N . ILE A 1 80 ? 7.287 2.442 3.477 1.00 9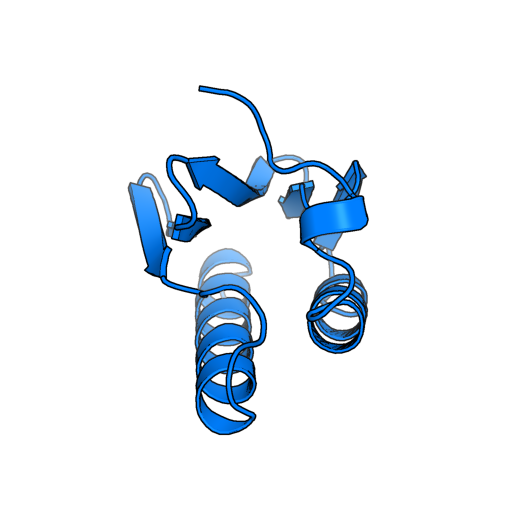6.06 80 ILE A N 1
ATOM 670 C CA . ILE A 1 80 ? 6.215 3.393 3.805 1.00 96.06 80 ILE A CA 1
ATOM 671 C C . ILE A 1 80 ? 4.881 2.670 3.992 1.00 96.06 80 ILE A C 1
ATOM 673 O O . ILE A 1 80 ? 4.193 2.914 4.982 1.00 96.06 80 ILE A O 1
ATOM 677 N N . ILE A 1 81 ? 4.538 1.725 3.108 1.00 96.38 81 ILE A N 1
ATOM 678 C CA . ILE A 1 81 ? 3.309 0.929 3.248 1.00 96.38 81 ILE A CA 1
ATOM 679 C C . ILE A 1 81 ? 3.277 0.192 4.588 1.00 96.38 81 ILE A C 1
ATOM 681 O O . ILE A 1 81 ? 2.269 0.240 5.289 1.00 96.38 81 ILE A O 1
ATOM 685 N N . ARG A 1 82 ? 4.384 -0.449 4.978 1.00 95.69 82 ARG A N 1
ATOM 686 C CA . ARG A 1 82 ? 4.488 -1.147 6.267 1.00 95.69 82 ARG A CA 1
ATOM 687 C C . ARG A 1 82 ? 4.354 -0.191 7.446 1.00 95.69 82 ARG A C 1
ATOM 689 O O . ARG A 1 82 ? 3.623 -0.494 8.379 1.00 95.69 82 ARG A O 1
ATOM 696 N N . GLN A 1 83 ? 5.010 0.967 7.402 1.00 95.19 83 GLN A N 1
ATOM 697 C CA . GLN A 1 83 ? 4.895 1.972 8.463 1.00 95.19 83 GLN A CA 1
ATOM 698 C C . GLN A 1 83 ? 3.453 2.467 8.625 1.00 95.19 83 GLN A C 1
ATOM 700 O O . GLN A 1 83 ? 2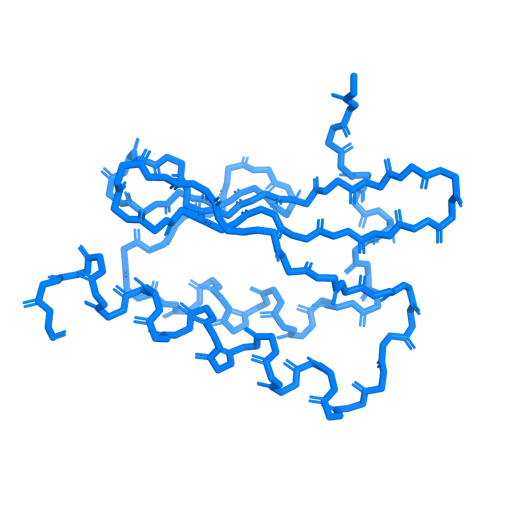.951 2.535 9.744 1.00 95.19 83 GLN A O 1
ATOM 705 N N . LEU A 1 84 ? 2.767 2.776 7.523 1.00 94.88 84 LEU A N 1
ATOM 706 C CA . LEU A 1 84 ? 1.377 3.235 7.560 1.00 94.88 84 LEU A CA 1
ATOM 707 C C . LEU A 1 84 ? 0.406 2.122 7.966 1.00 94.88 84 LEU A C 1
ATOM 709 O O . LEU A 1 84 ? -0.556 2.386 8.684 1.00 94.88 84 LEU A O 1
ATOM 713 N N . HIS A 1 85 ? 0.679 0.875 7.577 1.00 95.44 85 HIS A N 1
ATOM 714 C CA . HIS A 1 85 ? -0.086 -0.292 8.018 1.00 95.44 85 HIS A CA 1
ATOM 715 C C . HIS A 1 85 ? 0.044 -0.537 9.527 1.00 95.44 85 HIS A C 1
ATOM 717 O O . HIS A 1 85 ? -0.971 -0.782 10.179 1.00 95.44 85 HIS A O 1
ATOM 723 N N . LEU A 1 86 ? 1.246 -0.404 10.098 1.00 94.00 86 LEU A N 1
ATOM 724 C CA . LEU A 1 86 ? 1.464 -0.502 11.547 1.00 94.00 86 LEU A CA 1
ATOM 725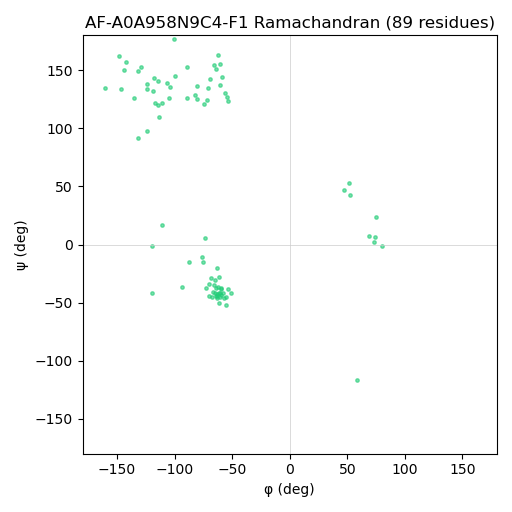 C C . LEU A 1 86 ? 0.691 0.590 12.296 1.00 94.00 86 LEU A C 1
ATOM 727 O O . LEU A 1 86 ? -0.136 0.274 13.152 1.00 94.00 86 LEU A O 1
ATOM 731 N N . LYS A 1 87 ? 0.831 1.853 11.861 1.00 91.94 87 LYS A N 1
ATOM 732 C CA . LYS A 1 87 ? 0.055 2.976 12.413 1.00 91.94 87 LYS A CA 1
ATOM 733 C C . LYS A 1 87 ? -1.456 2.721 12.343 1.00 91.94 87 LYS A C 1
ATOM 735 O O . LYS A 1 87 ? -2.165 2.965 13.314 1.00 91.94 87 LYS A O 1
ATOM 740 N N . ALA A 1 88 ? -1.961 2.223 11.211 1.00 88.75 88 ALA A N 1
ATOM 741 C CA . ALA A 1 88 ? -3.381 1.908 11.037 1.00 88.75 88 ALA A CA 1
ATOM 742 C C . ALA A 1 88 ? -3.836 0.714 11.894 1.00 88.75 88 ALA A C 1
ATOM 744 O O . ALA A 1 88 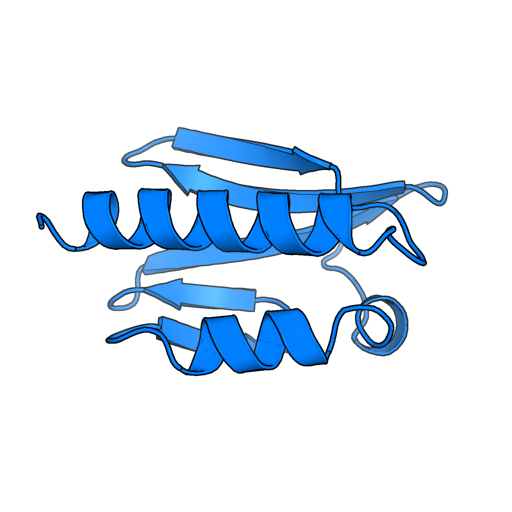? -4.998 0.644 12.296 1.00 88.75 88 ALA A O 1
ATOM 745 N N . SER A 1 89 ? -2.929 -0.219 12.184 1.00 87.88 89 SER A N 1
ATOM 746 C CA . SER A 1 89 ? -3.182 -1.372 13.048 1.00 87.88 89 SER A CA 1
ATOM 747 C C . SER A 1 89 ? -3.217 -1.010 14.533 1.00 87.88 89 SER A C 1
ATOM 749 O O . SER A 1 89 ? -3.743 -1.804 15.312 1.00 87.88 89 SER A O 1
ATOM 751 N N . GLY A 1 90 ? -2.732 0.180 14.908 1.00 81.94 90 GLY A N 1
ATOM 752 C CA . GLY A 1 90 ? -2.603 0.616 16.299 1.00 81.94 90 GLY A CA 1
ATOM 753 C C . GLY A 1 90 ? -1.434 -0.049 17.031 1.00 81.94 90 GLY A C 1
ATOM 754 O O . GLY A 1 90 ? -1.491 -0.165 18.253 1.00 81.94 90 GLY A O 1
ATOM 755 N N . VAL A 1 91 ? -0.432 -0.520 16.278 1.00 61.28 91 VAL A N 1
ATOM 756 C CA . VAL A 1 91 ? 0.794 -1.170 16.771 1.00 61.28 91 VAL A CA 1
ATOM 757 C C . VAL A 1 91 ? 1.966 -0.205 16.671 1.00 61.28 91 VAL A C 1
ATOM 759 O O . VAL A 1 91 ? 2.038 0.520 15.650 1.00 61.28 91 VAL A O 1
#

pLDDT: mean 91.83, std 8.37, range [49.28, 96.94]

Secondary structure (DSSP, 8-state):
-PBPPSGGGGGGHHHHHHHHTSTTEEEEETTEEEETTEEEEEEEEETTEEEEEEEETTEEEEEE--SS--HHHHHHHHHHHHHHHHHHHT-

Mean predicted aligned error: 3.48 Å

Nearest PDB structures (foldseek):
  1acf-assembly1_A  TM=4.324E-01  e=1.888E-01  Acanthamoeba castellanii
  5y3a-assembly2_G  TM=6.161E-01  e=1.478E+00  Homo sapiens
  3nul-assembly1_A  TM=4.013E-01  e=3.673E-01  unclassified
  1f2k-assembly2_B  TM=4.002E-01  e=3.902E-01  Acanthamoeba castellanii
  5y39-assembly1_B  TM=3.973E-01  e=1.668E+00  Homo sapiens

Foldseek 3Di:
DDFDDLVQCPLLVVLVVVLCPQPQWDDPDRQWIDHVNHTAWTWDDDPQWIWIWGDAPPDTDIGTDGRNRDPVSSVVVSVVSVVSSCVVVVD

Sequence (91 aa):
MGHTKFEDLLDIKSELSKIRELPGIREKSPGVFYFKSIPFLHFHDKDGKRWADIKEGKSWTRFEIPFDPKKSQKLEFLKIIRQLHLKASGV